Protein AF-A0A1V4RRR0-F1 (afdb_monomer_lite)

Foldseek 3Di:
DDPPDAAEDEAEDAQVCQVVCLVCVVVVLVVVAQWPDWDACVVVPQRQWIWTFHDVVTHTYIYGYDYPVCVVVDDD

Sequence (76 aa):
MDEFSDLDLVVLVDSEKYQDVLKDRKEIAKRIGPLLESFTGEHVSEERLLVCLYGPPLLHVDLKFVSLTDAAAFPL

pLDDT: mean 90.9, std 9.84, range [55.0, 97.94]

Radius of gyration: 12.78 Å; chains: 1; bounding box: 26×26×28 Å

Structure (mmCIF, N/CA/C/O backbone):
data_AF-A0A1V4RRR0-F1
#
_entry.id   AF-A0A1V4RRR0-F1
#
loop_
_atom_site.group_PDB
_atom_site.id
_atom_site.type_symbol
_atom_site.label_atom_id
_atom_site.label_alt_id
_atom_site.label_comp_id
_atom_site.label_asym_id
_atom_site.label_entity_id
_atom_site.label_seq_id
_atom_site.pdbx_PDB_ins_code
_atom_site.Cartn_x
_atom_site.Cartn_y
_atom_site.Cartn_z
_atom_site.occupancy
_atom_site.B_iso_or_equiv
_atom_site.auth_seq_id
_atom_site.auth_comp_id
_atom_site.auth_asym_id
_atom_site.auth_atom_id
_atom_site.pdbx_PDB_model_num
ATOM 1 N N . MET A 1 1 ? 3.021 16.284 -14.441 1.00 77.88 1 MET A N 1
ATOM 2 C CA . MET A 1 1 ? 3.498 14.894 -14.471 1.00 77.88 1 MET A CA 1
ATOM 3 C C . MET A 1 1 ? 4.012 14.587 -15.856 1.00 77.88 1 MET A C 1
ATOM 5 O O . MET A 1 1 ? 3.399 15.013 -16.831 1.00 77.88 1 MET A O 1
ATOM 9 N N . ASP A 1 2 ? 5.135 13.895 -15.903 1.00 90.00 2 ASP A N 1
ATOM 10 C CA . ASP A 1 2 ? 5.792 13.361 -17.091 1.00 90.00 2 ASP A CA 1
ATOM 11 C C . ASP A 1 2 ? 5.887 11.827 -16.988 1.00 90.00 2 ASP A C 1
ATOM 13 O O . ASP A 1 2 ? 5.303 11.219 -16.092 1.00 90.00 2 ASP A O 1
ATOM 17 N N . GLU A 1 3 ? 6.598 11.197 -17.923 1.00 88.19 3 GLU A N 1
ATOM 18 C CA . GLU A 1 3 ? 6.770 9.738 -17.979 1.00 88.19 3 GLU A CA 1
ATOM 19 C C . GLU A 1 3 ? 7.630 9.152 -16.845 1.00 88.19 3 GLU A C 1
ATOM 21 O O . GLU A 1 3 ? 7.643 7.937 -16.667 1.00 88.19 3 GLU A O 1
ATOM 26 N N . PHE A 1 4 ? 8.331 9.994 -16.079 1.00 88.69 4 PHE A N 1
ATOM 27 C CA . PHE A 1 4 ? 9.201 9.582 -14.973 1.00 88.69 4 PHE A CA 1
ATOM 28 C C . PHE A 1 4 ? 8.604 9.908 -13.599 1.00 88.69 4 PHE A C 1
ATOM 30 O O . PHE A 1 4 ? 9.235 9.634 -12.579 1.00 88.69 4 PHE A O 1
ATOM 37 N N . SER A 1 5 ? 7.408 10.499 -13.570 1.00 92.81 5 SER A N 1
ATOM 38 C CA . SER A 1 5 ? 6.690 10.830 -12.343 1.00 92.81 5 SER A CA 1
ATOM 39 C C . SER A 1 5 ? 6.121 9.570 -11.686 1.00 92.81 5 SER A C 1
ATOM 41 O O . SER A 1 5 ? 5.620 8.671 -12.363 1.00 92.81 5 SER A O 1
ATOM 43 N N . ASP A 1 6 ? 6.157 9.526 -10.362 1.00 94.62 6 ASP A N 1
ATOM 44 C CA . ASP A 1 6 ? 5.414 8.572 -9.548 1.00 94.62 6 ASP A CA 1
ATOM 45 C C . ASP A 1 6 ? 3.945 8.992 -9.369 1.00 94.62 6 ASP A C 1
ATOM 47 O O . ASP A 1 6 ? 3.503 10.055 -9.823 1.00 94.62 6 ASP A O 1
ATOM 51 N N . LEU A 1 7 ? 3.160 8.096 -8.763 1.00 95.0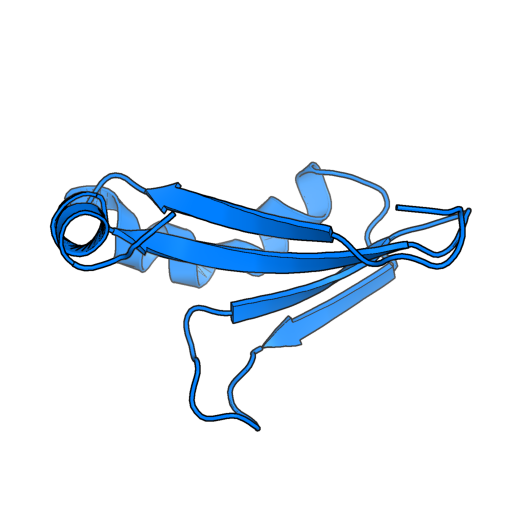6 7 LEU A N 1
ATOM 52 C CA . LEU A 1 7 ? 1.765 8.333 -8.400 1.00 95.06 7 LEU A CA 1
ATOM 53 C C . LEU A 1 7 ? 1.557 8.169 -6.899 1.00 95.06 7 LEU A C 1
ATOM 55 O O . LEU A 1 7 ? 1.717 7.071 -6.374 1.00 95.06 7 LEU A O 1
ATOM 59 N N . ASP A 1 8 ? 1.056 9.211 -6.251 1.00 94.19 8 ASP A N 1
ATOM 60 C CA . ASP A 1 8 ? 0.544 9.142 -4.886 1.00 94.19 8 ASP A CA 1
ATOM 61 C C . ASP A 1 8 ? -0.973 8.957 -4.899 1.00 94.19 8 ASP A C 1
ATOM 63 O O . ASP A 1 8 ? -1.718 9.802 -5.405 1.00 94.19 8 ASP A O 1
ATOM 67 N N . LEU A 1 9 ? -1.461 7.860 -4.322 1.00 94.50 9 LEU A N 1
ATOM 68 C CA . LEU A 1 9 ? -2.889 7.592 -4.190 1.00 94.50 9 LEU A CA 1
ATOM 69 C C . LEU A 1 9 ? -3.272 7.441 -2.720 1.00 94.50 9 LEU A C 1
ATOM 71 O O . LEU A 1 9 ? -2.761 6.582 -1.999 1.00 94.50 9 LEU A O 1
ATOM 75 N N . VAL A 1 10 ? -4.258 8.230 -2.295 1.00 93.88 10 VAL A N 1
ATOM 76 C CA . VAL A 1 10 ? -4.917 8.054 -0.999 1.00 93.88 10 VAL A CA 1
ATOM 77 C C . VAL A 1 10 ? -6.121 7.136 -1.179 1.00 93.88 10 VAL A C 1
ATOM 79 O O . VAL A 1 10 ? -7.105 7.486 -1.829 1.00 93.88 10 VAL A O 1
ATOM 82 N N . VAL A 1 11 ? -6.051 5.950 -0.583 1.00 94.88 11 VAL A N 1
ATOM 83 C CA . VAL A 1 11 ? -7.140 4.975 -0.568 1.00 94.88 11 VAL A CA 1
ATOM 84 C C . VAL A 1 11 ? -7.962 5.202 0.692 1.00 94.88 11 VAL A C 1
ATOM 86 O O . VAL A 1 11 ? -7.554 4.822 1.790 1.00 94.88 11 VAL A O 1
ATOM 89 N N . LEU A 1 12 ? -9.126 5.829 0.533 1.00 95.19 12 LEU A N 1
ATOM 90 C CA . LEU A 1 12 ? -10.092 5.972 1.615 1.00 95.19 12 LEU A CA 1
ATOM 91 C C . LEU A 1 12 ? -10.792 4.639 1.873 1.00 95.19 12 LEU A C 1
ATOM 93 O O . LEU A 1 12 ? -11.323 4.010 0.957 1.00 95.19 12 LEU A O 1
ATOM 97 N N . VAL A 1 13 ? -10.799 4.220 3.132 1.00 96.00 13 VAL A N 1
ATOM 98 C CA . VAL A 1 13 ? -11.333 2.934 3.567 1.00 96.00 13 VAL A CA 1
ATOM 99 C C . VAL A 1 13 ? -12.417 3.164 4.604 1.00 96.00 13 VAL A C 1
ATOM 101 O O . VAL A 1 13 ? -12.249 3.968 5.521 1.00 96.00 13 VAL A O 1
ATOM 104 N N . ASP A 1 14 ? -13.514 2.421 4.482 1.00 96.06 14 ASP A N 1
ATOM 105 C CA . ASP A 1 14 ? -14.515 2.340 5.539 1.00 96.06 14 ASP A CA 1
ATOM 106 C C . ASP A 1 14 ? -13.849 1.992 6.880 1.00 96.06 14 ASP A C 1
ATOM 108 O O . ASP A 1 14 ? -13.072 1.036 6.976 1.00 96.06 14 ASP A O 1
ATOM 112 N N . SER A 1 15 ? -14.132 2.783 7.912 1.00 94.88 15 SER A N 1
ATOM 113 C CA . SER A 1 15 ? -13.483 2.672 9.217 1.00 94.88 15 SER A CA 1
ATOM 114 C C . SER A 1 15 ? -13.672 1.300 9.863 1.00 94.88 15 SER A C 1
ATOM 116 O O . SER A 1 15 ? -12.760 0.822 10.537 1.00 94.88 15 SER A O 1
ATOM 118 N N . GLU A 1 16 ? -14.793 0.619 9.605 1.00 96.75 16 GLU A N 1
ATOM 119 C CA . GLU A 1 16 ? -15.046 -0.732 10.119 1.00 96.75 16 GLU A CA 1
ATOM 120 C C . GLU A 1 16 ? -14.181 -1.797 9.430 1.00 96.75 16 GLU A C 1
ATOM 122 O O . GLU A 1 16 ? -13.943 -2.868 9.986 1.00 96.75 16 GLU A O 1
ATOM 127 N N . LYS A 1 17 ? -13.700 -1.517 8.213 1.00 96.94 17 LYS A N 1
ATOM 128 C CA . LYS A 1 17 ? -12.892 -2.436 7.392 1.00 96.94 17 LYS A CA 1
ATOM 129 C C . LYS A 1 17 ? -11.411 -2.101 7.381 1.00 96.94 17 LYS A C 1
ATOM 131 O O . LYS A 1 17 ? -10.617 -2.883 6.863 1.00 96.94 17 LYS A O 1
ATOM 136 N N . TYR A 1 18 ? -11.026 -0.970 7.958 1.00 95.69 18 TYR A N 1
ATOM 137 C CA . TYR A 1 18 ? -9.683 -0.421 7.841 1.00 95.69 18 TYR A CA 1
ATOM 138 C C . TYR A 1 18 ? -8.574 -1.400 8.251 1.00 95.69 18 TYR A C 1
ATOM 140 O O . TYR A 1 18 ? -7.607 -1.581 7.515 1.00 95.69 18 TYR A O 1
ATOM 148 N N . GLN A 1 19 ? -8.733 -2.087 9.384 1.00 95.38 19 GLN A N 1
ATOM 149 C CA . GLN A 1 19 ? -7.729 -3.037 9.874 1.00 95.38 19 GLN A CA 1
ATOM 150 C C . GLN A 1 19 ? -7.585 -4.268 8.973 1.00 95.38 19 GLN A C 1
ATOM 152 O O . GLN A 1 19 ? -6.474 -4.758 8.776 1.00 95.38 19 GLN A O 1
ATOM 157 N N . ASP A 1 20 ? -8.685 -4.761 8.409 1.00 96.88 20 ASP A N 1
ATOM 158 C CA . ASP A 1 20 ? -8.653 -5.906 7.497 1.00 96.88 20 ASP A CA 1
ATOM 159 C C . ASP A 1 20 ? -8.042 -5.506 6.150 1.00 96.88 20 ASP A C 1
ATOM 161 O O . ASP A 1 20 ? -7.164 -6.193 5.634 1.00 96.88 20 ASP A O 1
ATOM 165 N N . VAL A 1 21 ? -8.398 -4.325 5.638 1.00 96.56 21 VAL A N 1
ATOM 166 C CA . VAL A 1 21 ? -7.804 -3.762 4.419 1.00 96.56 21 VAL A CA 1
ATOM 167 C C . VAL A 1 21 ? -6.309 -3.511 4.580 1.00 96.56 21 VAL A C 1
ATOM 169 O O .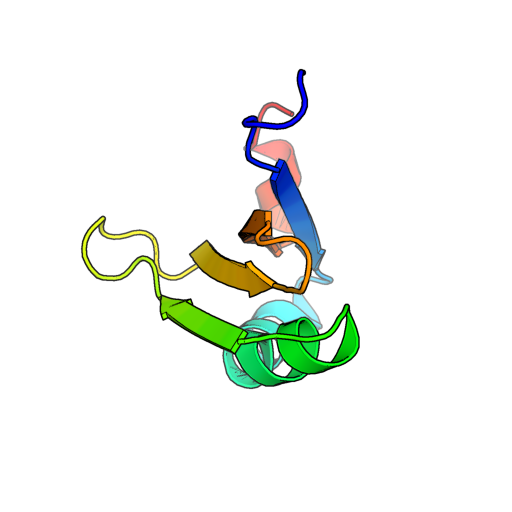 VAL A 1 21 ? -5.547 -3.824 3.669 1.00 96.56 21 VAL A O 1
ATOM 172 N N . LEU A 1 22 ? -5.855 -3.001 5.731 1.00 94.94 22 LEU A N 1
ATOM 173 C CA . LEU A 1 22 ? -4.425 -2.863 5.988 1.00 94.94 22 LEU A CA 1
ATOM 174 C C . LEU A 1 22 ? -3.725 -4.222 5.955 1.00 94.94 22 LEU A C 1
ATOM 176 O O . LEU A 1 22 ? -2.677 -4.325 5.325 1.00 94.94 22 LEU A O 1
ATOM 180 N N . LYS A 1 23 ? -4.277 -5.275 6.566 1.00 95.38 23 LYS A N 1
ATOM 181 C CA . LYS A 1 23 ? -3.678 -6.624 6.502 1.00 95.38 23 LYS A CA 1
ATOM 182 C C . LYS A 1 23 ? -3.584 -7.140 5.062 1.00 95.38 23 LYS A C 1
ATOM 184 O O . LYS A 1 23 ? -2.547 -7.679 4.682 1.00 95.38 23 LYS A O 1
ATOM 189 N N . ASP A 1 24 ? -4.609 -6.879 4.254 1.00 96.12 24 ASP A N 1
ATOM 190 C CA . ASP A 1 24 ? -4.722 -7.382 2.881 1.00 96.12 24 ASP A CA 1
ATOM 191 C C . ASP A 1 24 ? -4.126 -6.443 1.815 1.00 96.12 24 ASP A C 1
ATOM 193 O O . ASP A 1 24 ? -4.158 -6.751 0.623 1.00 96.12 24 ASP A O 1
ATOM 197 N N . ARG A 1 25 ? -3.538 -5.302 2.204 1.00 95.88 25 ARG A N 1
ATOM 198 C CA . ARG A 1 25 ? -3.117 -4.231 1.278 1.00 95.88 25 ARG A CA 1
ATOM 199 C C . ARG A 1 25 ? -2.196 -4.680 0.144 1.00 95.88 25 ARG A C 1
ATOM 201 O O . ARG A 1 25 ? -2.311 -4.183 -0.973 1.00 95.88 25 ARG A O 1
ATOM 208 N N . LYS A 1 26 ? -1.320 -5.658 0.397 1.00 95.69 26 LYS A N 1
ATOM 209 C CA . LYS A 1 26 ? -0.452 -6.241 -0.642 1.00 95.69 26 LYS A CA 1
ATOM 210 C C . LYS A 1 26 ? -1.243 -7.055 -1.667 1.00 95.69 26 LYS A C 1
ATOM 212 O O . LYS A 1 26 ? -0.970 -6.968 -2.859 1.00 95.69 26 LYS A O 1
ATOM 217 N N . GLU A 1 27 ? -2.242 -7.815 -1.225 1.00 97.12 27 GLU A N 1
ATOM 218 C CA . GLU A 1 27 ? -3.131 -8.563 -2.121 1.00 97.12 27 GLU A CA 1
ATOM 219 C C . GLU A 1 27 ? -4.042 -7.627 -2.918 1.00 97.12 27 GLU A C 1
ATOM 221 O O . GLU A 1 27 ? -4.327 -7.889 -4.086 1.00 97.12 27 GLU A O 1
ATOM 226 N N . ILE A 1 28 ? -4.449 -6.503 -2.324 1.00 96.25 28 ILE A N 1
ATOM 227 C CA . ILE A 1 28 ? -5.151 -5.433 -3.037 1.00 96.25 28 ILE A CA 1
ATOM 228 C C . ILE A 1 28 ? -4.252 -4.860 -4.142 1.00 96.25 28 ILE A C 1
ATOM 230 O O . ILE A 1 28 ? -4.674 -4.836 -5.295 1.00 96.25 28 ILE A O 1
ATOM 234 N N . ALA A 1 29 ? -3.005 -4.487 -3.833 1.00 97.38 29 ALA A N 1
ATOM 235 C CA . ALA A 1 29 ? -2.051 -3.964 -4.818 1.00 97.38 29 ALA A CA 1
ATOM 236 C C . ALA A 1 29 ? -1.817 -4.933 -5.992 1.00 97.38 29 ALA A C 1
ATOM 238 O O . ALA A 1 29 ? -1.891 -4.536 -7.154 1.00 97.38 29 ALA A O 1
ATOM 239 N N . LYS A 1 30 ? -1.656 -6.236 -5.717 1.00 97.31 30 LYS A N 1
ATOM 240 C CA . LYS A 1 30 ? -1.530 -7.277 -6.758 1.00 97.31 30 LYS A CA 1
ATOM 241 C C . LYS A 1 30 ? -2.717 -7.341 -7.722 1.00 97.31 30 LYS A C 1
ATOM 243 O O . LYS A 1 30 ? -2.557 -7.806 -8.845 1.00 97.31 30 LYS A O 1
ATOM 248 N N . ARG A 1 31 ? -3.913 -6.923 -7.293 1.00 96.75 31 ARG A N 1
ATOM 249 C CA . ARG A 1 31 ? -5.124 -6.912 -8.133 1.00 96.75 31 ARG A CA 1
ATOM 250 C C . ARG A 1 31 ? -5.265 -5.640 -8.970 1.00 96.75 31 ARG A C 1
ATOM 252 O O . ARG A 1 31 ? -6.021 -5.663 -9.935 1.00 96.75 31 ARG A O 1
ATOM 259 N N . ILE A 1 32 ? -4.573 -4.553 -8.614 1.00 95.06 32 ILE A N 1
ATOM 260 C CA . ILE A 1 32 ? -4.638 -3.267 -9.332 1.00 95.06 32 ILE A CA 1
ATOM 261 C C . ILE A 1 32 ? -3.908 -3.351 -10.676 1.00 95.06 32 ILE A C 1
ATOM 263 O O . ILE A 1 32 ? -4.371 -2.794 -11.669 1.00 95.06 32 ILE A O 1
ATOM 267 N N . GLY A 1 33 ? -2.782 -4.061 -10.728 1.00 93.81 33 GLY A N 1
ATOM 268 C CA . GLY A 1 33 ? -1.965 -4.154 -11.931 1.00 93.81 33 GLY A CA 1
ATOM 269 C C . GLY A 1 33 ? -0.879 -5.222 -11.830 1.00 93.81 33 GLY A C 1
ATOM 270 O O . GLY A 1 33 ? -0.851 -5.986 -10.863 1.00 93.81 33 GLY A O 1
ATOM 271 N N . PRO A 1 34 ? 0.033 -5.284 -12.816 1.00 96.69 34 PRO A N 1
ATOM 272 C CA . PRO A 1 34 ? 1.139 -6.233 -12.818 1.00 96.69 34 PRO A CA 1
ATOM 273 C C . PRO A 1 34 ? 2.193 -5.811 -11.783 1.00 96.69 34 PRO A C 1
ATOM 275 O O . PRO A 1 34 ? 3.177 -5.145 -12.104 1.00 96.69 34 PRO A O 1
ATOM 278 N N . LEU A 1 35 ? 1.935 -6.135 -10.515 1.00 97.94 35 LEU A N 1
ATOM 279 C CA . LEU A 1 35 ? 2.811 -5.805 -9.397 1.00 97.94 35 LEU A CA 1
ATOM 280 C C . LEU A 1 35 ? 4.097 -6.631 -9.490 1.00 97.94 35 LEU A C 1
ATOM 282 O O . LEU A 1 35 ? 4.054 -7.861 -9.478 1.00 97.94 35 LEU A O 1
ATOM 286 N N . LEU A 1 36 ? 5.230 -5.942 -9.557 1.00 97.75 36 LEU A N 1
ATOM 287 C CA . LEU A 1 36 ? 6.559 -6.541 -9.533 1.00 97.75 36 LEU A CA 1
ATOM 288 C C . LEU A 1 36 ? 7.026 -6.751 -8.092 1.00 97.75 36 LEU A C 1
ATOM 290 O O . LEU A 1 36 ? 7.509 -7.829 -7.764 1.00 97.75 36 LEU A O 1
ATOM 294 N N . GLU A 1 37 ? 6.862 -5.736 -7.236 1.00 97.25 37 GLU A N 1
ATOM 295 C CA . GLU A 1 37 ? 7.256 -5.785 -5.823 1.00 97.25 37 GLU A CA 1
ATOM 296 C C . GLU A 1 37 ? 6.475 -4.759 -4.982 1.00 97.25 37 GLU A C 1
ATOM 298 O O . GLU A 1 37 ? 6.013 -3.743 -5.507 1.00 97.25 37 GLU A O 1
ATOM 303 N N . SER A 1 38 ? 6.327 -5.008 -3.672 1.00 96.19 38 SER A N 1
ATOM 304 C CA . SER A 1 38 ? 5.734 -4.035 -2.740 1.00 96.19 38 SER A CA 1
ATOM 305 C C . SER A 1 38 ? 6.309 -4.101 -1.326 1.00 96.19 38 SER A C 1
ATOM 307 O O . SER A 1 38 ? 6.512 -5.176 -0.748 1.00 96.19 38 SER A O 1
ATOM 309 N N . PHE A 1 39 ? 6.486 -2.933 -0.718 1.00 93.31 39 PHE A N 1
ATOM 310 C CA . PHE A 1 39 ? 7.092 -2.789 0.600 1.00 93.31 39 PHE A CA 1
ATOM 311 C C . PHE A 1 39 ? 6.354 -1.764 1.456 1.00 93.31 39 PHE A C 1
ATOM 313 O O . PHE A 1 39 ? 5.726 -0.823 0.980 1.00 93.31 39 PHE A O 1
ATOM 320 N N . THR A 1 40 ? 6.374 -2.013 2.758 1.00 90.44 40 THR A N 1
ATOM 321 C CA . THR A 1 40 ? 5.717 -1.198 3.775 1.00 90.44 40 THR A CA 1
ATOM 322 C C . THR A 1 40 ? 6.567 0.028 4.105 1.00 90.44 40 THR A C 1
ATOM 324 O O . THR A 1 40 ? 7.797 -0.045 4.148 1.00 90.44 40 THR A O 1
ATOM 327 N N . GLY A 1 41 ? 5.909 1.152 4.399 1.00 81.00 41 GLY A N 1
ATOM 328 C CA . GLY A 1 41 ? 6.547 2.395 4.848 1.00 81.00 41 GLY A CA 1
ATOM 329 C C . GLY A 1 41 ? 7.109 2.356 6.277 1.00 81.00 41 GLY A C 1
ATOM 330 O O . GLY A 1 41 ? 7.295 3.403 6.892 1.00 81.00 41 GLY A O 1
ATOM 331 N N . GLU A 1 42 ? 7.393 1.175 6.835 1.00 79.56 42 GLU A N 1
ATOM 332 C CA . GLU A 1 42 ? 7.896 1.018 8.212 1.00 79.56 42 GLU A CA 1
ATOM 333 C C . GLU A 1 42 ? 9.228 1.758 8.423 1.00 79.56 42 GLU A C 1
ATOM 335 O O . GLU A 1 42 ? 9.461 2.335 9.481 1.00 79.56 42 GLU A O 1
ATOM 340 N N . HIS A 1 43 ? 10.063 1.839 7.383 1.00 77.81 43 HIS A N 1
ATOM 341 C CA . HIS A 1 43 ? 11.343 2.558 7.395 1.00 77.81 43 HIS A CA 1
ATOM 342 C C . HIS A 1 43 ? 11.202 4.086 7.520 1.00 77.81 43 HIS A C 1
ATOM 344 O O . HIS A 1 43 ? 12.182 4.765 7.822 1.00 77.81 43 HIS A O 1
ATOM 350 N N . VAL A 1 44 ? 9.999 4.622 7.288 1.00 75.06 44 VAL A N 1
ATOM 351 C CA . VAL A 1 44 ? 9.654 6.047 7.432 1.00 75.06 44 VAL A CA 1
ATOM 352 C C . VAL A 1 44 ? 8.572 6.273 8.494 1.00 75.06 44 VAL A C 1
ATOM 354 O O . VAL A 1 44 ? 7.975 7.346 8.551 1.00 75.06 44 VAL A O 1
ATOM 357 N N . SER A 1 45 ? 8.319 5.273 9.347 1.00 79.25 45 SER A N 1
ATOM 358 C CA . SER A 1 45 ? 7.307 5.319 10.411 1.00 79.25 45 SER A CA 1
ATOM 359 C C . SER A 1 45 ? 5.874 5.575 9.911 1.00 79.25 45 SER A C 1
ATOM 361 O O . SER A 1 45 ? 5.058 6.141 10.638 1.00 79.25 45 SER A O 1
ATOM 363 N N . GLU A 1 46 ? 5.546 5.157 8.682 1.00 82.44 46 GLU A N 1
ATOM 364 C CA . GLU A 1 46 ? 4.201 5.272 8.104 1.00 82.44 46 GLU A CA 1
ATOM 365 C C . GLU A 1 46 ? 3.675 3.883 7.711 1.00 82.44 46 GLU A C 1
ATOM 367 O O . GLU A 1 46 ? 3.796 3.430 6.574 1.00 82.44 46 GLU A O 1
ATOM 372 N N . GLU A 1 47 ? 3.069 3.183 8.672 1.00 85.94 47 GLU A N 1
ATOM 373 C CA . GLU A 1 47 ? 2.549 1.814 8.500 1.00 85.94 47 GLU A CA 1
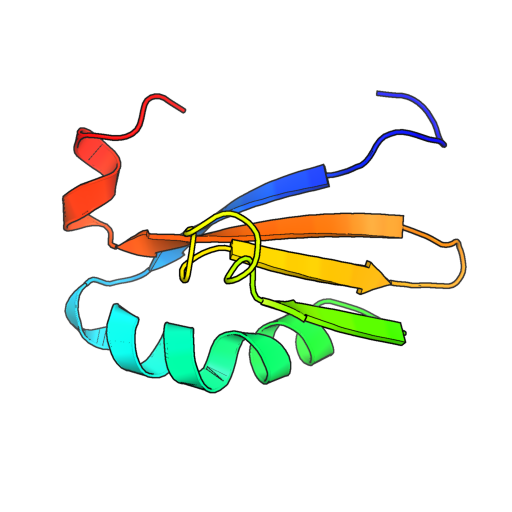ATOM 374 C C . GLU A 1 47 ? 1.413 1.713 7.468 1.00 85.94 47 GLU A C 1
ATOM 376 O O . GLU A 1 47 ? 1.149 0.642 6.909 1.00 85.94 47 GLU A O 1
ATOM 381 N N . ARG A 1 48 ? 0.752 2.847 7.210 1.00 92.06 48 ARG A N 1
ATOM 382 C CA . ARG A 1 48 ? -0.374 2.986 6.281 1.00 92.06 48 ARG A CA 1
ATOM 383 C C . ARG A 1 48 ? 0.061 3.099 4.824 1.00 92.06 48 ARG A C 1
ATOM 385 O O . ARG A 1 48 ? -0.789 3.022 3.938 1.00 92.06 48 ARG A O 1
ATOM 392 N N . LEU A 1 49 ? 1.353 3.319 4.584 1.00 94.50 49 LEU A N 1
ATOM 393 C CA . LEU A 1 49 ? 1.933 3.438 3.255 1.00 94.50 49 LEU A CA 1
ATOM 394 C C . LEU A 1 49 ? 2.368 2.063 2.746 1.00 94.50 49 LEU A C 1
ATOM 396 O O . LEU A 1 49 ? 3.074 1.307 3.426 1.00 94.50 49 LEU A O 1
ATOM 400 N N . LEU A 1 50 ? 1.954 1.757 1.523 1.00 96.38 50 LEU A N 1
ATOM 401 C CA . LEU A 1 50 ? 2.459 0.651 0.734 1.00 96.38 50 LEU A CA 1
ATOM 402 C C . LEU A 1 50 ? 3.046 1.206 -0.560 1.00 96.38 50 LEU A C 1
ATOM 404 O O . LEU A 1 50 ? 2.316 1.666 -1.437 1.00 96.38 50 LEU A O 1
ATOM 408 N N . VAL A 1 51 ? 4.360 1.105 -0.676 1.00 95.88 51 VAL A N 1
ATOM 409 C CA . VAL A 1 51 ? 5.092 1.486 -1.876 1.00 95.88 51 VAL A CA 1
ATOM 410 C C . VAL A 1 51 ? 5.064 0.315 -2.853 1.00 95.88 51 VAL A C 1
ATOM 412 O O . VAL A 1 51 ? 5.358 -0.825 -2.474 1.00 95.88 51 VAL A O 1
ATOM 415 N N . CYS A 1 52 ? 4.681 0.578 -4.100 1.00 97.75 52 CYS A N 1
ATOM 416 C CA . CYS A 1 52 ? 4.453 -0.435 -5.124 1.00 97.75 52 CYS A CA 1
ATOM 417 C C . CYS A 1 52 ? 5.263 -0.144 -6.390 1.00 97.75 52 CYS A C 1
ATOM 419 O O . CYS A 1 52 ? 5.278 0.981 -6.889 1.00 97.75 52 CYS A O 1
ATOM 421 N N . LEU A 1 53 ? 5.863 -1.190 -6.959 1.00 97.94 53 LEU A N 1
ATOM 422 C CA . LEU A 1 53 ? 6.465 -1.159 -8.290 1.00 97.94 53 LEU A CA 1
ATOM 423 C C . LEU A 1 53 ? 5.626 -2.018 -9.233 1.00 97.94 53 LEU A C 1
ATOM 425 O O . LEU A 1 53 ? 5.519 -3.228 -9.039 1.00 97.94 53 LEU A O 1
ATOM 429 N N . TYR A 1 54 ? 5.043 -1.403 -10.256 1.00 97.62 54 TYR A N 1
ATOM 430 C CA . TYR A 1 54 ? 4.285 -2.082 -11.307 1.00 97.62 54 TYR A CA 1
ATOM 431 C C . TYR A 1 54 ? 5.080 -2.116 -12.610 1.00 97.62 54 TYR A C 1
ATOM 433 O O . TYR A 1 54 ? 5.928 -1.257 -12.841 1.00 97.62 54 TYR A O 1
ATOM 441 N N . GLY A 1 55 ? 4.794 -3.076 -13.488 1.00 95.75 55 GLY A N 1
ATOM 442 C CA . GLY A 1 55 ? 5.263 -3.007 -14.868 1.00 95.75 55 GLY A CA 1
ATOM 443 C C . GLY A 1 55 ? 5.171 -4.304 -15.664 1.00 95.75 55 GLY A C 1
ATOM 444 O O . GLY A 1 55 ? 4.721 -5.324 -15.140 1.00 95.75 55 GLY A O 1
ATOM 445 N N . PRO A 1 56 ? 5.628 -4.282 -16.932 1.00 95.06 56 PRO A N 1
ATOM 446 C CA . PRO A 1 56 ? 6.153 -3.120 -17.678 1.00 95.06 56 PRO A CA 1
ATOM 447 C C . PRO A 1 56 ? 5.060 -2.178 -18.260 1.00 95.06 56 PRO A C 1
ATOM 449 O O . PRO A 1 56 ? 3.970 -2.667 -18.565 1.00 95.06 56 PRO A O 1
ATOM 452 N N . PRO A 1 57 ? 5.351 -0.868 -18.489 1.00 92.12 57 PRO A N 1
ATOM 453 C CA . PRO A 1 57 ? 6.581 -0.147 -18.117 1.00 92.12 57 PRO A CA 1
ATOM 454 C C . PRO A 1 57 ? 6.695 0.028 -16.597 1.00 92.12 57 PRO A C 1
ATOM 456 O O . PRO A 1 57 ? 5.698 -0.097 -15.893 1.00 92.12 57 PRO A O 1
ATOM 459 N N . LEU A 1 58 ? 7.913 0.265 -16.095 1.00 94.81 58 LEU A N 1
ATOM 460 C CA . LEU A 1 58 ? 8.131 0.440 -14.659 1.00 94.81 58 LEU A CA 1
ATOM 461 C C . LEU A 1 58 ? 7.391 1.691 -14.172 1.00 94.81 58 LEU A C 1
ATOM 463 O O . LEU A 1 58 ? 7.632 2.779 -14.684 1.00 94.81 58 LEU A O 1
ATOM 467 N N . LEU A 1 59 ? 6.522 1.522 -13.180 1.00 96.00 59 LEU A N 1
ATOM 468 C CA . LEU A 1 59 ? 5.755 2.592 -12.557 1.00 96.00 59 LEU A CA 1
ATOM 469 C C . LEU A 1 59 ? 5.845 2.473 -11.038 1.00 96.00 59 LEU A C 1
ATOM 471 O O . LEU A 1 59 ? 5.579 1.409 -10.473 1.00 96.00 59 LEU A O 1
ATOM 475 N N . HIS A 1 60 ? 6.194 3.580 -10.395 1.00 96.62 60 HIS A N 1
ATOM 476 C CA . HIS A 1 60 ? 6.226 3.715 -8.947 1.00 96.62 60 HIS A CA 1
ATOM 477 C C . HIS A 1 60 ? 4.902 4.307 -8.453 1.00 96.62 60 HIS A C 1
ATOM 479 O O . HIS A 1 60 ? 4.448 5.323 -8.980 1.00 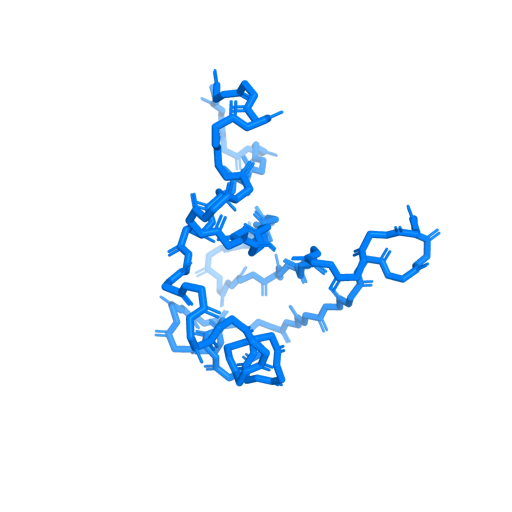96.62 60 HIS A O 1
ATOM 485 N N . VAL A 1 61 ? 4.263 3.646 -7.486 1.00 96.88 61 VAL A N 1
ATOM 486 C CA . VAL A 1 61 ? 2.987 4.086 -6.912 1.00 96.88 61 VAL A CA 1
ATOM 487 C C . VAL A 1 61 ? 3.016 3.952 -5.396 1.00 96.88 61 VAL A C 1
ATOM 489 O O . VAL A 1 61 ? 3.184 2.848 -4.873 1.00 96.88 61 VAL A O 1
ATOM 492 N N . ASP A 1 62 ? 2.731 5.049 -4.714 1.00 96.12 62 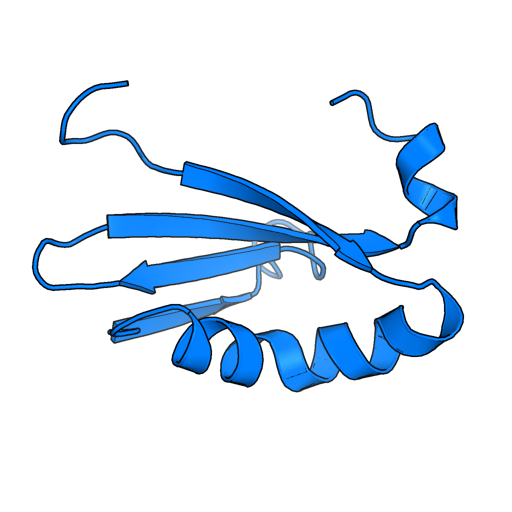ASP A N 1
ATOM 493 C CA . ASP A 1 62 ? 2.553 5.117 -3.273 1.00 96.12 62 ASP A CA 1
ATOM 494 C C . ASP A 1 62 ? 1.064 5.004 -2.937 1.00 96.12 62 ASP A C 1
ATOM 496 O O . ASP A 1 62 ? 0.255 5.881 -3.237 1.00 96.12 62 ASP A O 1
ATOM 500 N N . LEU A 1 63 ? 0.673 3.887 -2.316 1.00 96.62 63 LEU A N 1
ATOM 501 C CA . LEU A 1 63 ? -0.689 3.668 -1.833 1.00 96.62 63 LEU A CA 1
ATOM 502 C C . LEU A 1 63 ? -0.758 3.975 -0.340 1.00 96.62 63 LEU A C 1
ATOM 504 O O . LEU A 1 63 ? -0.257 3.208 0.487 1.00 96.62 63 LEU A O 1
ATOM 508 N N . LYS A 1 64 ? -1.426 5.070 0.020 1.00 94.50 64 LYS A N 1
ATOM 509 C CA . LYS A 1 64 ? -1.670 5.444 1.414 1.00 94.50 64 LYS A CA 1
ATOM 510 C C . LYS A 1 64 ? -3.100 5.117 1.818 1.00 94.50 64 LYS A C 1
ATOM 512 O O . LYS A 1 64 ? -4.044 5.746 1.351 1.00 94.50 64 LYS A O 1
ATOM 517 N N . PHE A 1 65 ? -3.270 4.159 2.721 1.00 95.25 65 PHE A N 1
ATOM 518 C CA . PHE A 1 65 ? -4.587 3.751 3.206 1.00 95.25 65 PHE A CA 1
ATOM 519 C C . PHE A 1 65 ? -5.019 4.636 4.378 1.00 95.25 65 PHE A C 1
ATOM 521 O O . PHE A 1 65 ? -4.292 4.782 5.357 1.00 95.25 65 PHE A O 1
ATOM 528 N N . VAL A 1 66 ? -6.207 5.230 4.300 1.00 94.75 66 VAL A N 1
ATOM 529 C CA . VAL A 1 66 ? -6.719 6.164 5.313 1.00 94.75 66 VAL A CA 1
ATOM 530 C C . VAL A 1 66 ? -8.150 5.780 5.675 1.00 94.75 66 VAL A C 1
ATOM 532 O O . VAL A 1 66 ? -8.985 5.583 4.797 1.00 94.75 66 VAL A O 1
ATOM 535 N N . SER A 1 67 ? -8.446 5.670 6.971 1.00 94.56 67 SER A N 1
ATOM 536 C CA . SER A 1 67 ? -9.817 5.479 7.457 1.00 94.56 67 SER A CA 1
ATOM 537 C C . SER A 1 67 ? -10.672 6.708 7.127 1.00 94.56 67 SER A C 1
ATOM 539 O O . SER A 1 67 ? -10.212 7.837 7.290 1.00 94.56 67 SER A O 1
ATOM 541 N N . LEU A 1 68 ? -11.933 6.525 6.726 1.00 92.75 68 LEU A N 1
ATOM 542 C CA . LEU A 1 68 ? -12.856 7.634 6.436 1.00 92.75 68 LEU A CA 1
ATOM 543 C C . LEU A 1 68 ? -13.001 8.624 7.602 1.00 92.75 68 LEU A C 1
ATOM 545 O O . LEU A 1 68 ? -13.105 9.826 7.370 1.00 92.75 68 LEU A O 1
ATOM 549 N N . THR A 1 69 ? -12.958 8.151 8.849 1.00 90.88 69 THR A N 1
ATOM 550 C CA . THR A 1 69 ? -12.967 9.016 10.043 1.00 90.88 69 THR A CA 1
ATOM 551 C C . THR A 1 69 ? -11.754 9.937 10.133 1.00 90.88 69 THR A C 1
ATOM 553 O O . THR A 1 69 ? -11.856 11.028 10.689 1.00 90.88 69 THR A O 1
ATOM 556 N N . ASP A 1 70 ? -10.621 9.518 9.572 1.00 86.56 70 ASP A N 1
ATOM 557 C CA . ASP A 1 70 ? -9.353 10.246 9.636 1.00 86.56 70 ASP A CA 1
ATOM 5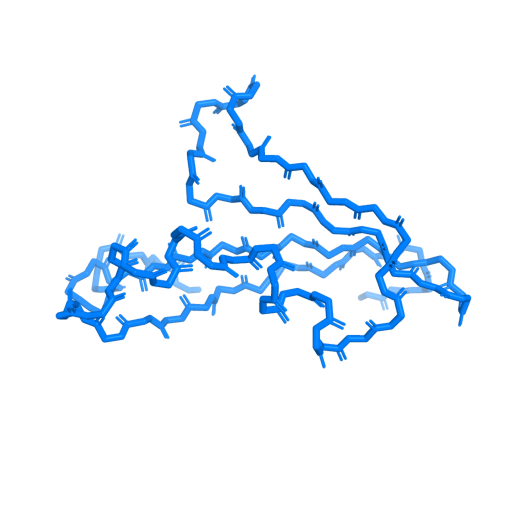58 C C . ASP A 1 70 ? -9.192 11.189 8.435 1.00 86.56 70 ASP A C 1
ATOM 560 O O . ASP A 1 70 ? -8.377 12.110 8.471 1.00 86.56 70 ASP A O 1
ATOM 564 N N . ALA A 1 71 ? -9.993 10.995 7.380 1.00 77.44 71 ALA A N 1
ATOM 565 C CA . ALA A 1 71 ? -9.939 11.778 6.149 1.00 77.44 71 ALA A CA 1
ATOM 566 C C . ALA A 1 71 ? -10.219 13.272 6.383 1.00 77.44 71 ALA A C 1
ATOM 568 O O . ALA A 1 71 ? -9.638 14.113 5.709 1.00 77.44 71 ALA A O 1
ATOM 569 N N . ALA A 1 72 ? -11.044 13.622 7.377 1.00 67.25 72 ALA A N 1
ATOM 570 C CA . ALA A 1 72 ? -11.301 15.019 7.741 1.00 67.25 72 ALA A CA 1
ATOM 571 C C . ALA A 1 72 ? -10.063 15.740 8.314 1.00 67.25 72 ALA A C 1
ATOM 573 O O . ALA A 1 72 ? -9.995 16.967 8.275 1.00 67.25 72 ALA A O 1
ATOM 574 N N . ALA A 1 73 ? -9.089 14.992 8.844 1.00 64.44 73 ALA A N 1
ATOM 575 C CA . ALA A 1 73 ? -7.821 15.522 9.341 1.00 64.44 73 ALA A CA 1
ATOM 576 C C . ALA A 1 73 ? -6.717 15.538 8.266 1.00 64.44 73 ALA A C 1
ATOM 578 O O . ALA A 1 73 ? -5.605 15.992 8.539 1.00 64.44 73 ALA A O 1
ATOM 579 N N . PHE A 1 74 ? -7.010 15.045 7.059 1.00 60.69 74 PHE A N 1
ATOM 580 C CA . PHE A 1 74 ? -6.069 14.965 5.952 1.00 60.69 74 PHE A CA 1
ATOM 581 C C . PHE A 1 74 ? -6.395 16.057 4.921 1.00 60.69 74 PHE A C 1
ATOM 583 O O . PHE A 1 74 ? -7.460 16.001 4.305 1.00 60.69 74 PHE A O 1
ATOM 590 N N . PRO A 1 75 ? -5.530 17.066 4.710 1.00 55.19 75 PRO A N 1
ATOM 591 C CA . PRO A 1 75 ? -5.684 17.939 3.558 1.00 55.19 75 PRO A CA 1
ATOM 592 C C . PRO A 1 75 ? -5.354 17.116 2.306 1.00 55.19 75 PRO A C 1
ATOM 594 O O . PRO A 1 75 ? -4.245 16.594 2.186 1.00 55.19 75 PRO A O 1
ATOM 597 N N . LEU A 1 76 ? -6.352 16.946 1.436 1.00 55.00 76 LEU A N 1
ATOM 598 C CA . LEU A 1 76 ? -6.175 16.466 0.063 1.00 55.00 76 LEU A CA 1
ATOM 599 C C . LEU A 1 76 ? -5.534 17.558 -0.799 1.00 55.00 76 LEU A C 1
ATOM 601 O O . LEU A 1 76 ? -5.891 18.744 -0.593 1.00 55.00 76 LEU A O 1
#

Secondary structure (DSSP, 8-state):
--TT--EEEEEEE-TTTHHHHHHHHHHHHHHHS-EEEEEEEGGGTEEEEEEEEETTTTEEEEEEEEEHHHHTTS--

=== Feature glossary ===
A reading guide for the features in this record.

Start from the sequence.

  · This is the polypeptide sequence — one letter per residue, N-terminus first. Length ranges from a few dozen residues for small domains to over a thousand for large multi-domain proteins.

Fold it, and you get atomic coordinates and the backbone conformation that goes with them.

  · Structure coordinates are given as an mmCIF _atom_site loop: one row per atom with element, residue name, chain id, sequence number, and x/y/z position in Å. Only the four main-chain atoms per residue are included here; side chains are omitted to keep the record compact.

  · Backbone dihedral angles. Every residue except chain termini has a φ (preceding-C → N → Cα → C) and a ψ (N → Cα → C → next-N). They are reported in degrees following the IUPAC sign convention. Secondary structure is essentially a statement about which (φ, ψ) basin each residue occupies.

  · The SS8 string is DSSP's per-residue secondary-structure call. α-helix (H) means an i→i+4 H-bond ladder; β-strand (E) means the residue participates in a β-sheet; 3₁₀ (G) and π (I) are tighter and wider helices; T/S are turns/bends; '-' is loop.

  · SS3 is a coarse helix/strand/coil call (letters a/b/c) made by the P-SEA algorithm from inter-Cα distances and dihedrals. It is less detailed than DSSP but needs only Cα positions.

Summarize the fold with a handful of shape descriptors and a per-residue structural alphabet.

  · Radius of gyration (Rg) is the root-mean-square distance of Cα atoms from their centroid — a single number for overall size and compactness. A globular domain of N residues has Rg ≈ 2.2·N^0.38 Å; an extended or disordered chain has a much larger Rg. The Cα contact count is the number of residue pairs whose Cα atoms are within 8 Å and are more than four positions apart in sequence — a standard proxy for tertiary packing density. The bounding box is the smallest axis-aligned box enclosing all Cα atoms.

  · The Foldseek 3Di string encodes local tertiary geometry as a 20-letter alphabet — one character per residue — derived from the relative positions of nearby Cα atoms. Unlike the amino-acid sequence, 3Di is a direct function of the 3D structure, so two proteins with the same fold have similar 3Di strings even at low sequence identity.

  · Solvent-accessible surface area (SASA) is the area in Å² traced out by the centre of a 1.4 Å probe sphere (a water molecule) rolled over the protein's van der Waals surface (Shrake–Rupley / Lee–Richards construction). Buried residues have near-zero SASA; fully exposed residues can exceed 200 Å². The total SASA scales roughly with the number of surface residues.

Ask how reliable the model is.

  · pLDDT (predicted Local Distance Difference Test) is AlphaFold's per-residue confidence score, ranging from 0 to 100. Values above 90 indicate high confidence (typically well-packed cores); 70–90 is confident; 50–70 low confidence; below 50 usually means the region is disordered or the prediction is unreliable there. AlphaFold stores pLDDT in the mmCIF B-factor column.

  · B-factor (Debye–Waller factor) reflects atomic displacement in the crystal lattice. It is an experimental observable (units Å²), not a prediction; low values mean the atom is pinned down, high values mean it moves or is heterogeneous across the crystal.

  · Predicted Aligned Error (PAE) is an AlphaFold confidence matrix: entry (i, j) is the expected error in the position of residue j, in ångströms, when the prediction is superimposed on the true structure at residue i. Low PAE within a block of residues means that block is internally rigid and well-predicted; high PAE between two blocks means their relative placement is uncertain even if each block individually is confident.

Place it in context: what it resembles, what it is annotated as, and how it looks.

  · Nearest PDB neighbors are the top structural matches found by Foldseek when searching this structure against the entire Protein Data Bank. Each hit reports a TM-score (0 to 1; >0.5 almost always implies the same fold) and an E-value. These are *structural* homologs — they may share no detectable sequence similarity.

  · Functional annotations link the protein to curated databases. InterPro entries identify conserved domains and families by matching the sequence against member-database signatures (Pfam, PROSITE, CDD, …). Gene Ontology (GO) terms describe molecular function, biological process, and cellular component in a controlled vocabulary. CATH places the structure in a hierarchical fold classification (Class/Architecture/Topology/Homologous-superfamily). The organism is the source species.

  · Three diagnostic plots accompany the record. The Cα contact map visualizes the tertiary structure as a 2D adjacency matrix (8 Å cutoff, sequence-local contacts suppressed). The Ramachandran plot shows the distribution of backbone (φ, ψ) torsions, with points in the α and β basins reflecting secondary structure content. The PAE plot shows AlphaFold's inter-residue confidence as a color matrix.

  · Six rendered views show the 3D structure from the faces of a cube — i.e. along ±x, ±y, ±z. Rendering representation is drawn randomly per protein from cartoon (secondary-structure ribbons), sticks (backbone bonds), or molecular surface; coloring is either N→C rainbow (blue at the N-terminus through red at the C-terminus) or one color per chain.